Protein AF-A0A5S3SZK3-F1 (afdb_monomer_lite)

Radius of gyration: 22.11 Å; chains: 1; bounding box: 56×30×53 Å

Sequence (106 aa):
ANLKSPLSLIAADIAYRDVCRIKISGIDSVEAFRKIKSFIFKQLPVCDELLPTIRNSGVLPPSLRELDMQYCRGQATGEGWAMGEPVCLKEYRFLPIEDRAVYAGV

Foldseek 3Di:
DDPVDPVVVVVVVDDPPDDDDDDADDPCRVVVVVVVVCCVPPPVVVVDDDADPDDDPPDDDPVVVVVVFDWDWDDDRDPDPDDDTDTDTPDPDPPPPDDDDDPDDD

Secondary structure (DSSP, 8-state):
--TT-HHHHHTTTPPTT--------STTHHHHHHHHHHHHHHTGGGSSPPPP---------HHHHTTT--EEEPPP-SSSS-----EEE---------S-------

pLDDT: mean 75.02, std 18.23, range [34.47, 96.75]

Structure (mmCIF, N/CA/C/O backbone):
data_AF-A0A5S3SZK3-F1
#
_entry.id   AF-A0A5S3SZK3-F1
#
loop_
_atom_site.group_PDB
_atom_site.id
_atom_site.type_symbol
_atom_site.label_atom_id
_atom_site.label_alt_id
_atom_site.label_comp_id
_atom_site.label_asym_id
_atom_site.label_entity_id
_atom_site.label_seq_id
_atom_site.pdbx_PDB_ins_code
_atom_site.Cartn_x
_atom_site.Cartn_y
_atom_site.Cartn_z
_atom_site.occupancy
_atom_site.B_iso_or_equiv
_atom_site.auth_seq_id
_atom_site.auth_comp_id
_atom_site.auth_asym_id
_atom_site.auth_atom_id
_atom_site.pdbx_PDB_model_num
ATOM 1 N N . ALA A 1 1 ? 1.900 -2.242 13.724 1.00 82.81 1 ALA A N 1
ATOM 2 C CA . ALA A 1 1 ? 1.759 -0.850 13.253 1.00 82.81 1 ALA A CA 1
ATOM 3 C C . ALA A 1 1 ? 0.670 -0.109 14.021 1.00 82.81 1 ALA A C 1
ATOM 5 O O . ALA A 1 1 ? -0.303 -0.733 14.436 1.00 82.81 1 ALA A O 1
ATOM 6 N N . ASN A 1 2 ? 0.825 1.204 14.208 1.00 92.00 2 ASN A N 1
ATOM 7 C CA . ASN A 1 2 ? -0.222 2.088 14.718 1.00 92.00 2 ASN A CA 1
ATOM 8 C C . ASN A 1 2 ? -1.019 2.672 13.542 1.00 92.00 2 ASN A C 1
ATOM 10 O O . ASN A 1 2 ? -0.478 3.464 12.778 1.00 92.00 2 ASN A O 1
ATOM 14 N N . LEU A 1 3 ? -2.309 2.332 13.435 1.00 91.00 3 LEU A N 1
ATOM 15 C CA . LEU A 1 3 ? -3.177 2.769 12.330 1.00 91.00 3 LEU A CA 1
ATOM 16 C C . LEU A 1 3 ? -3.417 4.287 12.279 1.00 91.00 3 LEU A C 1
ATOM 18 O O . LEU A 1 3 ? -3.890 4.790 11.268 1.00 91.00 3 LEU A O 1
ATOM 22 N N . LYS A 1 4 ? -3.107 5.025 13.351 1.00 92.12 4 LYS A N 1
ATOM 23 C CA . LYS A 1 4 ? -3.191 6.495 13.366 1.00 92.12 4 LYS A CA 1
ATOM 24 C C . LYS A 1 4 ? -1.940 7.168 12.789 1.00 92.12 4 LYS A C 1
ATOM 26 O O . LYS A 1 4 ? -1.931 8.382 12.630 1.00 92.12 4 LYS A O 1
ATOM 31 N N . SER A 1 5 ? -0.875 6.405 12.530 1.00 95.81 5 SER A N 1
ATOM 32 C CA . SER A 1 5 ? 0.403 6.910 12.031 1.00 95.81 5 SER A CA 1
ATOM 33 C C . SER A 1 5 ? 0.635 6.430 10.594 1.00 95.81 5 SER A C 1
ATOM 35 O O . SER A 1 5 ? 0.828 5.229 10.390 1.00 95.81 5 SER A O 1
ATOM 37 N N . PRO A 1 6 ? 0.686 7.346 9.608 1.00 90.50 6 PRO A N 1
ATOM 38 C CA . PRO A 1 6 ? 0.982 6.992 8.221 1.00 90.50 6 PRO A CA 1
ATOM 39 C C . PRO A 1 6 ? 2.329 6.279 8.068 1.00 90.50 6 PRO A C 1
ATOM 41 O O . PRO A 1 6 ? 2.405 5.235 7.431 1.00 90.50 6 PRO A O 1
ATOM 44 N N . LEU A 1 7 ? 3.379 6.770 8.736 1.00 94.88 7 LEU A N 1
ATOM 45 C CA . LEU A 1 7 ? 4.703 6.140 8.676 1.00 94.88 7 LEU A CA 1
ATOM 46 C C . LEU A 1 7 ? 4.707 4.733 9.279 1.00 94.88 7 LEU A C 1
ATOM 48 O O . LEU A 1 7 ? 5.372 3.845 8.758 1.00 94.88 7 LEU A O 1
ATOM 52 N N . SER A 1 8 ? 3.943 4.502 10.352 1.00 95.50 8 SER A N 1
ATOM 53 C CA . SER A 1 8 ? 3.845 3.164 10.937 1.00 95.50 8 SER A CA 1
ATOM 54 C C . SER A 1 8 ? 3.104 2.182 10.029 1.00 95.50 8 SER A C 1
ATOM 56 O O . SER A 1 8 ? 3.404 0.994 10.088 1.00 95.50 8 SER A O 1
ATOM 58 N N . LEU A 1 9 ? 2.149 2.659 9.222 1.00 91.38 9 LEU A N 1
ATOM 59 C CA . LEU A 1 9 ? 1.464 1.854 8.210 1.00 91.38 9 LEU A CA 1
ATOM 60 C C . LEU A 1 9 ? 2.377 1.529 7.026 1.00 91.38 9 LEU A C 1
ATOM 62 O O . LEU A 1 9 ? 2.408 0.378 6.614 1.00 91.38 9 LEU A O 1
ATOM 66 N N . ILE A 1 10 ? 3.161 2.496 6.538 1.00 89.25 10 ILE A N 1
ATOM 67 C CA . ILE A 1 10 ? 4.149 2.260 5.471 1.00 89.25 10 ILE A CA 1
ATOM 68 C C . ILE A 1 10 ? 5.201 1.247 5.941 1.00 89.25 10 ILE A C 1
ATOM 70 O O . ILE A 1 10 ? 5.463 0.264 5.262 1.00 89.25 10 ILE A O 1
ATOM 74 N N . ALA A 1 11 ? 5.731 1.422 7.154 1.00 93.25 11 ALA A N 1
ATOM 75 C CA . ALA A 1 11 ? 6.692 0.492 7.749 1.00 93.25 11 ALA A CA 1
ATOM 76 C C . ALA A 1 11 ? 6.105 -0.897 8.068 1.00 93.25 11 ALA A C 1
ATOM 78 O O . ALA A 1 11 ? 6.851 -1.803 8.430 1.00 93.25 11 ALA A O 1
ATOM 79 N N . ALA A 1 12 ? 4.780 -1.061 7.998 1.00 92.31 12 ALA A N 1
ATOM 80 C CA . ALA A 1 12 ? 4.133 -2.357 8.165 1.00 92.31 12 ALA A CA 1
ATOM 81 C C . ALA A 1 12 ? 4.247 -3.241 6.919 1.00 92.31 12 ALA A C 1
ATOM 83 O O . ALA A 1 12 ? 3.965 -4.428 7.041 1.00 92.31 12 ALA A O 1
ATOM 84 N N . ASP A 1 13 ? 4.612 -2.650 5.773 1.00 91.81 13 ASP A N 1
ATOM 85 C CA . ASP A 1 13 ? 4.821 -3.322 4.487 1.00 91.81 13 ASP A CA 1
ATOM 86 C C . ASP A 1 13 ? 3.679 -4.285 4.119 1.00 91.81 13 ASP A C 1
ATOM 88 O O . ASP A 1 13 ? 3.876 -5.469 3.869 1.00 91.81 13 ASP A O 1
ATOM 92 N N . ILE A 1 14 ? 2.442 -3.775 4.184 1.00 89.75 14 ILE A N 1
ATOM 93 C CA . ILE A 1 14 ? 1.228 -4.560 3.928 1.00 89.75 14 ILE A CA 1
ATOM 94 C C . ILE A 1 14 ? 0.987 -4.621 2.418 1.00 89.75 14 ILE A C 1
ATOM 96 O O . ILE A 1 14 ? 0.700 -3.599 1.791 1.00 89.75 14 ILE A O 1
ATOM 100 N N . ALA A 1 15 ? 1.032 -5.823 1.851 1.00 87.31 15 ALA A N 1
ATOM 101 C CA . ALA A 1 15 ? 0.807 -6.076 0.436 1.00 87.31 15 ALA A CA 1
ATOM 102 C C . ALA A 1 15 ? -0.654 -6.449 0.116 1.00 87.31 15 ALA A C 1
ATOM 104 O O . ALA A 1 15 ? -1.485 -6.750 0.982 1.00 87.31 15 ALA A O 1
ATOM 105 N N . TYR A 1 16 ? -0.988 -6.451 -1.179 1.00 81.56 16 TYR A N 1
ATOM 106 C CA . TYR A 1 16 ? -2.291 -6.914 -1.653 1.00 81.56 16 TYR A CA 1
ATOM 107 C C . TYR A 1 16 ? -2.526 -8.380 -1.249 1.00 81.56 16 TYR A C 1
ATOM 109 O O . TYR A 1 16 ? -1.733 -9.253 -1.590 1.00 81.56 16 TYR A O 1
ATOM 117 N N . ARG A 1 17 ? -3.668 -8.640 -0.591 1.00 84.31 17 ARG A N 1
ATOM 118 C CA . ARG A 1 17 ? -4.105 -9.938 -0.019 1.00 84.31 17 ARG A CA 1
ATOM 119 C C . ARG A 1 17 ? -3.432 -10.371 1.281 1.00 84.31 17 ARG A C 1
ATOM 121 O O . ARG A 1 17 ? -3.709 -11.481 1.740 1.00 84.31 17 ARG A O 1
ATOM 128 N N . ASP A 1 18 ? -2.666 -9.502 1.925 1.00 90.62 18 ASP A N 1
ATOM 129 C CA . ASP A 1 18 ? -2.197 -9.795 3.273 1.00 90.62 18 ASP A CA 1
ATOM 130 C C . ASP A 1 18 ? -3.356 -9.895 4.268 1.00 90.62 18 ASP A C 1
ATOM 132 O O . ASP A 1 18 ? -4.318 -9.119 4.262 1.00 90.62 18 ASP A O 1
ATOM 136 N N . VAL A 1 19 ? -3.253 -10.877 5.163 1.00 92.88 19 VAL A N 1
ATOM 137 C CA . VAL A 1 19 ? -4.218 -11.061 6.245 1.00 92.88 19 VAL A CA 1
ATOM 138 C C . VAL A 1 19 ? -3.802 -10.189 7.423 1.00 92.88 19 VAL A C 1
ATOM 140 O O . VAL A 1 19 ? -2.870 -10.507 8.160 1.00 92.88 19 VAL A O 1
ATOM 143 N N . CYS A 1 20 ? -4.526 -9.093 7.641 1.00 90.50 20 CYS A N 1
ATOM 144 C CA . CYS A 1 20 ? -4.268 -8.180 8.751 1.00 90.50 20 CYS A CA 1
ATOM 145 C C . CYS A 1 20 ? -5.266 -8.366 9.901 1.00 90.50 20 CYS A C 1
ATOM 147 O O . CYS A 1 20 ? -6.462 -8.574 9.694 1.00 90.50 20 CYS A O 1
ATOM 149 N N . ARG A 1 21 ? -4.791 -8.194 11.143 1.00 93.38 21 ARG A N 1
ATOM 150 C CA . ARG A 1 21 ? -5.644 -8.106 12.338 1.00 93.38 21 ARG A CA 1
ATOM 151 C C . ARG A 1 21 ? -5.567 -6.710 12.942 1.00 93.38 21 ARG A C 1
ATOM 153 O O . ARG A 1 21 ? -4.501 -6.273 13.366 1.00 93.38 21 ARG A O 1
ATOM 160 N N . ILE A 1 22 ? -6.715 -6.049 13.057 1.00 92.81 22 ILE A N 1
ATOM 161 C CA . ILE A 1 22 ? -6.831 -4.727 13.679 1.00 92.81 22 ILE A CA 1
ATOM 162 C C . ILE A 1 22 ? -7.361 -4.897 15.105 1.00 92.81 22 ILE A C 1
ATOM 164 O O . ILE A 1 22 ? -8.402 -5.516 15.315 1.00 92.81 22 ILE A O 1
ATOM 168 N N . LYS A 1 23 ? -6.653 -4.331 16.089 1.00 94.75 23 LYS A N 1
ATOM 169 C CA . LYS A 1 23 ? -7.123 -4.223 17.476 1.00 94.75 23 LYS A CA 1
ATOM 170 C C . LYS A 1 23 ? -7.536 -2.779 17.744 1.00 94.75 23 LYS A C 1
ATOM 172 O O . LYS A 1 23 ? -6.744 -1.866 17.528 1.00 94.75 23 LYS A O 1
ATOM 177 N N . ILE A 1 24 ? -8.762 -2.590 18.222 1.00 95.25 24 ILE A N 1
ATOM 178 C CA . ILE A 1 24 ? -9.332 -1.281 18.557 1.00 95.25 24 ILE A CA 1
ATOM 179 C C . ILE A 1 24 ? -9.635 -1.277 20.054 1.00 95.25 24 ILE A C 1
ATOM 181 O O . ILE A 1 24 ? -10.135 -2.262 20.592 1.00 95.25 24 ILE A O 1
ATOM 185 N N . SER A 1 25 ? -9.311 -0.181 20.730 1.00 94.31 25 SER A N 1
ATOM 186 C CA . SER A 1 25 ? -9.522 -0.006 22.168 1.00 94.31 25 SER A CA 1
ATOM 187 C C . SER A 1 25 ? -9.918 1.434 22.458 1.00 94.31 25 SER A C 1
ATOM 189 O O . SER A 1 25 ? -9.336 2.346 21.875 1.00 94.31 25 SER A O 1
ATOM 191 N N . GLY A 1 26 ? -10.874 1.624 23.365 1.00 96.00 26 GLY A N 1
ATOM 192 C CA . GLY A 1 26 ? -11.433 2.932 23.703 1.00 96.00 26 GLY A CA 1
ATOM 193 C C . GLY A 1 26 ? -12.941 2.857 23.930 1.00 96.00 26 GLY A C 1
ATOM 194 O O . GLY A 1 26 ? -13.585 1.864 23.576 1.00 96.00 26 GLY A O 1
ATOM 195 N N . ILE A 1 27 ? -13.495 3.915 24.518 1.00 96.69 27 ILE A N 1
ATOM 196 C CA . ILE A 1 27 ? -14.935 4.050 24.797 1.00 96.69 27 ILE A CA 1
ATOM 197 C C . ILE A 1 27 ? -15.741 4.074 23.484 1.00 96.69 27 ILE A C 1
ATOM 199 O O . ILE A 1 27 ? -16.845 3.550 23.409 1.00 96.69 27 ILE A O 1
ATOM 203 N N . ASP A 1 28 ? -15.143 4.601 22.420 1.00 96.25 28 ASP A N 1
ATOM 204 C CA . ASP A 1 28 ? -15.690 4.743 21.070 1.00 96.25 28 ASP A CA 1
ATOM 205 C C . ASP A 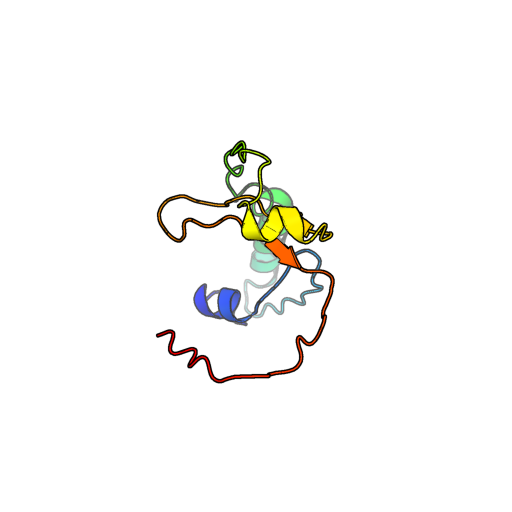1 28 ? -15.357 3.560 20.138 1.00 96.25 28 ASP A C 1
ATOM 207 O O . ASP A 1 28 ? -15.597 3.625 18.930 1.00 96.25 28 ASP A O 1
ATOM 211 N N . SER A 1 29 ? -14.812 2.460 20.670 1.00 95.62 29 SER A N 1
ATOM 212 C CA . SER A 1 29 ? -14.281 1.343 19.870 1.00 95.62 29 SER A CA 1
ATOM 213 C C . SER A 1 29 ? -15.286 0.739 18.882 1.00 95.62 29 SER A C 1
ATOM 215 O O . SER A 1 29 ? -14.912 0.390 17.760 1.00 95.62 29 SER A O 1
ATOM 217 N N . VAL A 1 30 ? -16.565 0.659 19.259 1.00 95.50 30 VAL A N 1
ATOM 218 C CA . VAL A 1 30 ? -17.647 0.142 18.404 1.00 95.50 30 VAL A CA 1
ATOM 219 C C . VAL A 1 30 ? -17.903 1.066 17.213 1.00 95.50 30 VAL A C 1
ATOM 221 O O . VAL A 1 30 ? -18.029 0.611 16.072 1.00 95.50 30 VAL A O 1
ATOM 224 N N . GLU A 1 31 ? -17.949 2.375 17.454 1.00 96.75 31 GLU A N 1
ATOM 225 C CA . GLU A 1 31 ? -18.158 3.359 16.396 1.00 96.75 31 GLU A CA 1
ATOM 226 C C . GLU A 1 31 ? -16.940 3.432 15.467 1.00 96.75 31 GLU A C 1
ATOM 228 O O . GLU A 1 31 ? -17.096 3.429 14.241 1.00 96.75 31 GLU A O 1
ATOM 233 N N . ALA A 1 32 ? -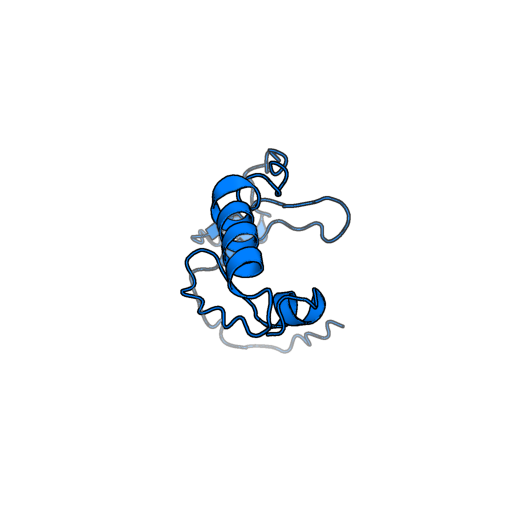15.733 3.418 16.039 1.00 95.44 32 ALA A N 1
ATOM 234 C CA . ALA A 1 32 ? -14.478 3.381 15.300 1.00 95.44 32 ALA A CA 1
ATOM 235 C C . ALA A 1 32 ? -14.395 2.143 14.395 1.00 95.44 32 ALA A C 1
ATOM 237 O O . ALA A 1 32 ? -14.094 2.275 13.209 1.00 95.44 32 ALA A O 1
ATOM 238 N N . PHE A 1 33 ? -14.748 0.956 14.904 1.00 95.81 33 PHE A N 1
ATOM 239 C CA . PHE A 1 33 ? -14.816 -0.266 14.099 1.00 95.81 33 PHE A CA 1
ATOM 240 C C . PHE A 1 33 ? -15.760 -0.106 12.905 1.00 95.81 33 PHE A C 1
ATOM 242 O O . PHE A 1 33 ? -15.390 -0.437 11.779 1.00 95.81 33 PHE A O 1
ATOM 249 N N . ARG A 1 34 ? -16.962 0.444 13.122 1.00 96.25 34 ARG A N 1
ATOM 250 C CA . ARG A 1 34 ? -17.948 0.645 12.052 1.00 96.25 34 ARG A CA 1
ATOM 251 C C . ARG A 1 34 ? -17.422 1.581 10.962 1.00 96.25 34 ARG A C 1
ATOM 253 O O . ARG A 1 34 ? -17.567 1.271 9.778 1.00 96.25 34 ARG A O 1
ATOM 260 N N . LYS A 1 35 ? -16.799 2.69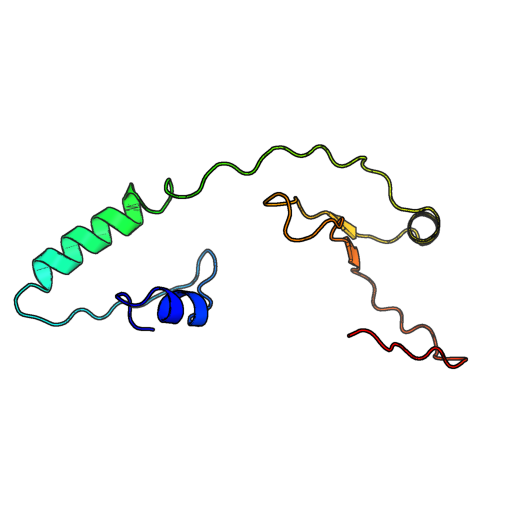8 11.349 1.00 95.88 35 LYS A N 1
ATOM 261 C CA . LYS A 1 35 ? -16.218 3.674 10.413 1.00 95.88 35 LYS A CA 1
ATOM 262 C C . LYS A 1 35 ? -15.045 3.077 9.634 1.00 95.88 35 LYS A C 1
ATOM 264 O O . LYS A 1 35 ? -15.055 3.136 8.409 1.00 95.88 35 LYS A O 1
ATOM 269 N N . ILE A 1 36 ? -14.098 2.433 10.320 1.00 94.56 36 ILE A N 1
ATOM 270 C CA . ILE A 1 36 ? -12.924 1.799 9.698 1.00 94.56 36 ILE A CA 1
ATOM 271 C C . ILE A 1 36 ? -13.354 0.696 8.732 1.00 94.56 36 ILE A C 1
ATOM 273 O O . ILE A 1 36 ? -12.899 0.664 7.592 1.00 94.56 36 ILE A O 1
ATOM 277 N N . LYS A 1 37 ? -14.286 -0.171 9.145 1.00 94.62 37 LYS A N 1
ATOM 278 C CA . LYS A 1 37 ? -14.835 -1.219 8.280 1.00 94.62 37 LYS A CA 1
ATOM 279 C C . LYS A 1 37 ? -15.455 -0.617 7.019 1.00 94.62 37 LYS A C 1
ATOM 281 O O . LYS A 1 37 ? -15.175 -1.078 5.919 1.00 94.62 37 LYS A O 1
ATOM 286 N N . SER A 1 38 ? -16.278 0.421 7.167 1.00 95.31 38 SER A N 1
ATOM 287 C CA . SER A 1 38 ? -16.888 1.087 6.015 1.00 95.31 38 SER A CA 1
ATOM 288 C C . SER A 1 38 ? -15.842 1.705 5.086 1.00 95.31 38 SER A C 1
ATOM 290 O O . SER A 1 38 ? -15.986 1.596 3.873 1.00 95.31 38 SER A O 1
ATOM 292 N 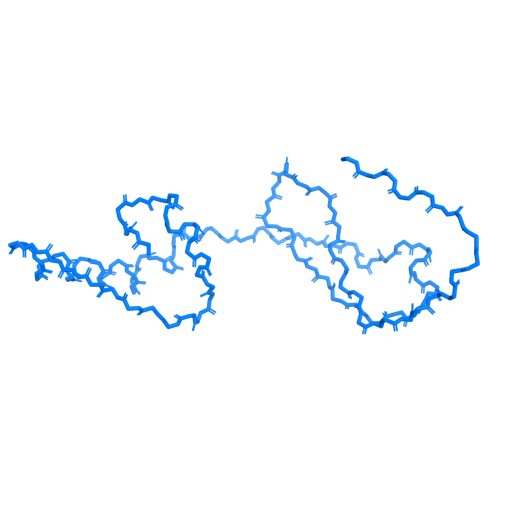N . PHE A 1 39 ? -14.801 2.331 5.634 1.00 93.06 39 PHE A N 1
ATOM 293 C CA . PHE A 1 39 ? -13.718 2.921 4.853 1.00 93.06 39 PHE A CA 1
ATOM 294 C C . PHE A 1 39 ? -12.959 1.861 4.043 1.00 93.06 39 PHE A C 1
ATOM 296 O O . PHE A 1 39 ? -12.887 1.973 2.823 1.00 93.06 39 PHE A O 1
ATOM 303 N N . ILE A 1 40 ? -12.484 0.792 4.694 1.00 91.31 40 ILE A N 1
ATOM 304 C CA . ILE A 1 40 ? -11.676 -0.263 4.057 1.00 91.31 40 ILE A CA 1
ATOM 305 C C . ILE A 1 40 ? -12.426 -0.937 2.903 1.00 91.31 40 ILE A C 1
ATOM 307 O O . ILE A 1 40 ? -11.835 -1.204 1.865 1.00 91.31 40 ILE A O 1
ATOM 311 N N . PHE A 1 41 ? -13.724 -1.210 3.061 1.00 91.06 41 PHE A N 1
ATOM 312 C CA . PHE A 1 41 ? -14.477 -1.946 2.041 1.00 91.06 41 PHE A CA 1
ATOM 313 C C . PHE A 1 41 ? -15.111 -1.069 0.960 1.00 91.06 41 PHE A C 1
ATOM 315 O O . PHE A 1 41 ? -15.429 -1.588 -0.105 1.00 91.06 41 PHE A O 1
ATOM 322 N N . LYS A 1 42 ? -15.352 0.223 1.223 1.00 92.69 42 LYS A N 1
ATOM 323 C CA . LYS A 1 42 ? -16.084 1.093 0.284 1.00 92.69 42 LYS A CA 1
ATOM 324 C C . LYS A 1 42 ? -15.257 2.229 -0.301 1.00 92.69 42 LYS A C 1
ATOM 326 O O . LYS A 1 42 ? -15.556 2.651 -1.407 1.00 92.69 42 LYS A O 1
ATOM 331 N N . GLN A 1 43 ? -14.298 2.761 0.452 1.00 91.62 43 GLN A N 1
ATOM 332 C CA . GLN A 1 43 ? -13.574 3.980 0.079 1.00 91.62 43 GLN A CA 1
ATOM 333 C C . GLN A 1 43 ? -12.138 3.669 -0.325 1.00 91.62 43 GLN A C 1
ATOM 335 O O . GLN A 1 43 ? -11.718 4.084 -1.394 1.00 91.62 43 GLN A O 1
ATOM 340 N N . LEU A 1 44 ? -11.423 2.865 0.466 1.00 87.88 44 LEU A N 1
ATOM 341 C CA . LEU A 1 44 ? -10.032 2.510 0.185 1.00 87.88 44 LEU A CA 1
ATOM 342 C C . LEU A 1 44 ? -9.808 1.933 -1.231 1.00 87.88 44 LEU A C 1
ATOM 344 O O . LEU A 1 44 ? -8.865 2.375 -1.875 1.00 87.88 44 LEU A O 1
ATOM 348 N N . PRO A 1 45 ? -10.663 1.036 -1.778 1.00 87.12 45 PRO A N 1
ATOM 349 C CA . PRO A 1 45 ? -10.443 0.470 -3.115 1.00 87.12 45 PRO A CA 1
ATOM 350 C C . PRO A 1 45 ? -10.543 1.481 -4.264 1.00 87.12 45 PRO A C 1
ATOM 352 O O . PRO A 1 45 ? -10.174 1.156 -5.385 1.00 87.12 45 PRO A O 1
ATOM 355 N N . VAL A 1 46 ? -11.099 2.666 -4.003 1.00 87.31 46 VAL A N 1
ATOM 356 C CA . VAL A 1 46 ? -11.270 3.745 -4.987 1.00 87.31 46 VAL A CA 1
ATOM 357 C C . VAL A 1 46 ? -10.438 4.980 -4.636 1.00 87.31 46 VAL A C 1
ATOM 359 O O . VAL A 1 46 ? -10.612 6.021 -5.261 1.00 87.31 46 VAL A O 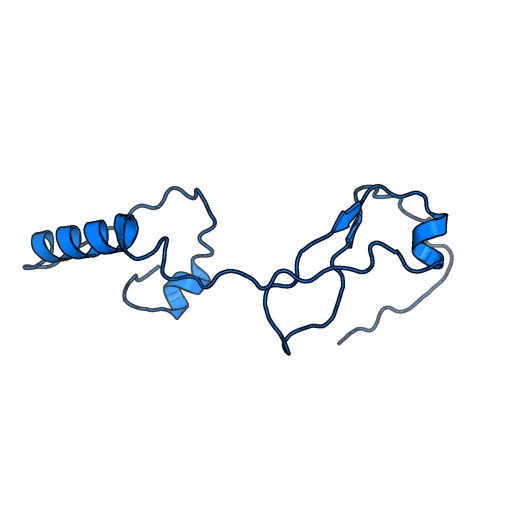1
ATOM 362 N N . CYS A 1 47 ? -9.575 4.895 -3.617 1.00 85.25 47 CYS A N 1
ATOM 363 C CA . CYS A 1 47 ? -8.691 5.995 -3.237 1.00 85.25 47 CYS A CA 1
ATOM 364 C C . CYS A 1 47 ? -7.518 6.165 -4.204 1.00 85.25 47 CYS A C 1
ATOM 366 O O . CYS A 1 47 ? -7.009 7.276 -4.323 1.00 85.25 47 CYS A O 1
ATOM 368 N N . ASP A 1 48 ? -7.097 5.088 -4.866 1.00 82.56 48 ASP A N 1
ATOM 369 C CA . ASP A 1 48 ? -5.990 5.135 -5.812 1.00 82.56 48 ASP A CA 1
ATOM 370 C C . ASP A 1 48 ? -6.470 5.629 -7.180 1.00 82.56 48 ASP A C 1
ATOM 372 O O . ASP A 1 48 ? -7.509 5.205 -7.696 1.00 82.56 48 ASP A O 1
ATOM 376 N N . GLU A 1 49 ? -5.693 6.524 -7.784 1.00 79.44 49 GLU A N 1
ATOM 377 C CA . GLU A 1 49 ? -5.916 6.953 -9.159 1.00 79.44 49 GLU A CA 1
ATOM 378 C C . GLU A 1 49 ? -5.535 5.836 -10.136 1.00 79.44 49 GLU A C 1
ATOM 380 O O . GLU A 1 49 ? -4.639 5.023 -9.887 1.00 79.44 49 GLU A O 1
ATOM 385 N N . LEU A 1 50 ? -6.216 5.796 -11.284 1.00 75.19 50 LEU A N 1
ATOM 386 C CA . LEU A 1 50 ? -5.835 4.876 -12.348 1.00 75.19 50 LEU A CA 1
ATOM 387 C C . LEU A 1 50 ? -4.430 5.220 -12.831 1.00 75.19 50 LEU A C 1
ATOM 389 O O . LEU A 1 50 ? -4.150 6.361 -13.200 1.00 75.19 50 LEU A O 1
ATOM 393 N N . LEU A 1 51 ? -3.570 4.205 -12.890 1.00 71.75 51 LEU A N 1
ATOM 394 C CA . LEU A 1 51 ? -2.250 4.377 -13.471 1.00 71.75 51 LEU A CA 1
ATOM 395 C C . LEU A 1 51 ? -2.385 4.803 -14.940 1.00 71.75 51 LEU A C 1
ATOM 397 O O . LEU A 1 51 ? -3.168 4.198 -15.688 1.00 71.75 51 LEU A O 1
ATOM 401 N N . PRO A 1 52 ? -1.612 5.805 -15.387 1.00 71.00 52 PRO A N 1
ATOM 402 C CA . PRO A 1 52 ? -1.610 6.196 -16.783 1.00 71.00 52 PRO A CA 1
ATOM 403 C C . PRO A 1 52 ? -1.225 4.998 -17.655 1.00 71.00 52 PRO A C 1
ATOM 405 O O . PRO A 1 52 ? -0.319 4.214 -17.351 1.00 71.00 52 PRO A O 1
ATOM 408 N N . THR A 1 53 ? -1.941 4.837 -18.767 1.00 67.50 53 THR A N 1
ATOM 409 C CA . THR A 1 53 ? -1.624 3.794 -19.745 1.00 67.50 53 THR A CA 1
ATOM 410 C C . THR A 1 53 ? -0.414 4.241 -20.556 1.00 67.50 53 THR A C 1
ATOM 412 O O . THR A 1 53 ? -0.545 4.890 -21.592 1.00 67.50 53 THR A O 1
ATOM 415 N N . ILE A 1 54 ? 0.779 3.911 -20.074 1.00 68.62 54 ILE A N 1
ATOM 416 C CA . ILE A 1 54 ? 2.024 4.199 -20.783 1.00 68.62 54 ILE A CA 1
ATOM 417 C C . ILE A 1 54 ? 2.264 3.078 -21.795 1.00 68.62 54 ILE A C 1
ATOM 419 O O . ILE A 1 54 ? 2.383 1.904 -21.441 1.00 68.62 54 ILE A O 1
ATOM 423 N N . ARG A 1 55 ? 2.318 3.437 -23.083 1.00 63.06 55 ARG A N 1
ATOM 424 C CA . ARG A 1 55 ? 2.719 2.510 -24.145 1.00 63.06 55 ARG A CA 1
ATOM 425 C C . ARG A 1 55 ? 4.238 2.401 -24.154 1.00 63.06 55 ARG A C 1
ATOM 427 O O . ARG A 1 55 ? 4.919 3.262 -24.703 1.00 63.06 55 ARG A O 1
ATOM 434 N N . ASN A 1 56 ? 4.754 1.327 -23.570 1.00 67.19 56 ASN A N 1
ATOM 435 C CA . ASN A 1 56 ? 6.158 0.968 -23.733 1.00 67.19 56 ASN A CA 1
ATOM 436 C C . ASN A 1 56 ? 6.436 0.633 -25.207 1.00 67.19 56 ASN A C 1
ATOM 438 O O . ASN A 1 56 ? 5.592 0.045 -25.887 1.00 67.19 56 ASN A O 1
ATOM 442 N N . SER A 1 57 ? 7.630 0.976 -25.697 1.00 70.12 57 SER A N 1
ATOM 443 C CA . SER A 1 57 ? 8.038 0.753 -27.094 1.00 70.12 57 SER A CA 1
ATOM 444 C C . SER A 1 57 ? 8.047 -0.726 -27.497 1.00 70.12 57 SER A C 1
ATOM 446 O O . SER A 1 57 ? 8.073 -1.037 -28.684 1.00 70.12 57 SER A O 1
ATOM 448 N N . GLY A 1 58 ? 8.037 -1.647 -26.526 1.00 68.94 58 GLY A N 1
ATOM 449 C CA . GLY A 1 58 ? 8.057 -3.087 -26.777 1.00 68.94 58 GLY A CA 1
ATOM 450 C C . GLY A 1 58 ? 9.430 -3.605 -27.208 1.00 68.94 58 GLY A C 1
ATOM 451 O O . GLY A 1 58 ? 9.589 -4.796 -27.460 1.00 68.94 58 GLY A O 1
ATOM 452 N N . VAL A 1 59 ? 10.458 -2.754 -27.240 1.00 74.94 59 VAL A N 1
ATOM 453 C CA . VAL A 1 59 ? 11.764 -3.083 -27.815 1.00 74.94 59 VAL A CA 1
ATOM 454 C C . VAL A 1 59 ? 12.846 -3.042 -26.742 1.00 74.94 59 VAL A C 1
ATOM 456 O O . VAL A 1 59 ? 13.056 -2.011 -26.116 1.00 74.94 59 VAL A O 1
ATOM 459 N N . LEU A 1 60 ? 13.543 -4.166 -26.543 1.00 75.38 60 LEU A N 1
ATOM 460 C CA . LEU A 1 60 ? 14.728 -4.206 -25.685 1.00 75.38 60 LEU A CA 1
ATOM 461 C C . LEU A 1 60 ? 15.933 -3.525 -26.368 1.00 75.38 60 LEU A C 1
ATOM 463 O O . LEU A 1 60 ? 16.048 -3.590 -27.607 1.00 75.38 60 LEU A O 1
ATOM 467 N N . PRO A 1 61 ? 16.863 -2.942 -25.584 1.00 77.69 61 PRO A N 1
ATOM 468 C CA . PRO A 1 61 ? 18.178 -2.533 -26.070 1.00 77.69 61 PRO A CA 1
ATOM 469 C C . PRO A 1 61 ? 18.888 -3.680 -26.809 1.00 77.69 61 PRO A C 1
ATOM 471 O O . PRO A 1 61 ? 18.695 -4.840 -26.431 1.00 77.69 61 PRO A O 1
ATOM 474 N N . PRO A 1 62 ? 19.714 -3.396 -27.835 1.00 78.56 62 PRO A N 1
ATOM 475 C CA . PRO A 1 62 ? 20.375 -4.430 -28.638 1.00 78.56 62 PRO A CA 1
ATOM 476 C C . PRO A 1 62 ? 21.111 -5.486 -27.802 1.00 78.56 62 PRO A C 1
ATOM 478 O O . PRO A 1 62 ? 20.880 -6.675 -27.995 1.00 78.56 62 PRO A O 1
ATOM 481 N N . SER A 1 63 ? 21.867 -5.051 -26.789 1.00 78.06 63 SER A N 1
ATOM 482 C CA . SER A 1 63 ? 22.623 -5.924 -25.881 1.00 78.06 63 SER A CA 1
ATOM 483 C C . SER A 1 63 ? 21.769 -6.937 -25.115 1.00 78.06 63 SER A C 1
ATOM 485 O O . SER A 1 63 ? 22.257 -8.008 -24.777 1.00 78.06 63 SER A O 1
ATOM 487 N N . LEU A 1 64 ? 20.499 -6.622 -24.836 1.00 75.31 64 LEU A N 1
ATOM 488 C CA . LEU A 1 64 ? 19.568 -7.538 -24.169 1.00 75.31 64 LEU A CA 1
ATOM 489 C C . LEU A 1 64 ? 18.743 -8.360 -25.162 1.00 75.31 64 LEU A C 1
ATOM 491 O O . LEU A 1 64 ? 18.287 -9.450 -24.828 1.00 75.31 64 LEU A O 1
ATOM 495 N N . ARG A 1 65 ? 18.544 -7.853 -26.382 1.00 79.81 65 ARG A N 1
ATOM 496 C CA . ARG A 1 65 ? 17.804 -8.558 -27.436 1.00 79.81 65 ARG A CA 1
ATOM 497 C C . ARG A 1 65 ? 18.553 -9.795 -27.926 1.00 79.81 65 ARG A C 1
ATOM 499 O O . ARG A 1 65 ? 17.919 -10.792 -28.241 1.00 79.81 65 ARG A O 1
ATOM 506 N N . GLU A 1 66 ? 19.880 -9.728 -27.968 1.00 79.31 66 GLU A N 1
ATOM 507 C CA . GLU A 1 66 ? 20.751 -10.830 -28.400 1.00 79.31 66 GLU A CA 1
ATOM 508 C C . GLU A 1 66 ? 20.767 -12.016 -27.426 1.00 79.31 66 GLU A C 1
ATOM 510 O O . GLU A 1 66 ? 21.135 -13.121 -27.813 1.00 79.31 66 GLU A O 1
ATOM 515 N N . LEU A 1 67 ? 20.345 -11.808 -26.176 1.00 79.00 67 LEU A N 1
ATOM 516 C CA . LEU A 1 67 ? 20.398 -12.827 -25.127 1.00 79.00 67 LEU A CA 1
ATOM 517 C C . LEU A 1 67 ? 19.183 -13.773 -25.115 1.00 79.00 67 LEU A C 1
ATOM 519 O O . LEU A 1 67 ? 19.165 -14.696 -24.306 1.00 79.00 67 LEU A O 1
ATOM 523 N N . ASP A 1 68 ? 18.174 -13.533 -25.965 1.00 71.06 68 ASP A N 1
ATOM 524 C CA . ASP A 1 68 ? 16.924 -14.316 -26.077 1.00 71.06 68 ASP A CA 1
ATOM 525 C C . ASP A 1 68 ? 16.287 -14.683 -24.717 1.00 71.06 68 ASP A C 1
ATOM 527 O O . ASP A 1 68 ? 15.807 -15.790 -24.475 1.00 71.06 68 ASP A O 1
ATOM 531 N N . MET A 1 69 ? 16.335 -13.745 -23.769 1.00 72.00 69 MET A N 1
ATOM 532 C CA . MET A 1 69 ? 15.920 -13.998 -22.391 1.00 72.00 69 MET A CA 1
ATOM 533 C C . MET A 1 69 ? 14.406 -13.893 -22.233 1.00 72.00 69 MET A C 1
ATOM 535 O O . MET A 1 69 ? 13.767 -12.992 -22.779 1.00 72.00 69 MET A O 1
ATOM 539 N N . GLN A 1 70 ? 13.831 -14.735 -21.372 1.00 69.75 70 GLN A N 1
ATOM 540 C CA . GLN A 1 70 ? 12.484 -14.483 -20.865 1.00 69.75 70 GLN A CA 1
ATOM 541 C C . GLN A 1 70 ? 12.500 -13.316 -19.878 1.00 69.75 70 GLN A C 1
ATOM 543 O O . GLN A 1 70 ? 13.261 -13.328 -18.905 1.00 69.75 70 GLN A O 1
ATOM 548 N N . TYR A 1 71 ? 11.620 -12.341 -20.101 1.00 69.19 71 TYR A N 1
ATOM 549 C CA . TYR A 1 71 ? 11.503 -11.169 -19.245 1.00 69.19 71 TYR A CA 1
ATOM 550 C C . TYR A 1 71 ? 10.051 -10.770 -18.975 1.00 69.19 71 TYR A C 1
ATOM 552 O O . TYR A 1 71 ? 9.154 -10.996 -19.789 1.00 69.19 71 TYR A O 1
ATOM 560 N N . CYS A 1 72 ? 9.839 -10.116 -17.833 1.00 65.25 72 CYS A N 1
ATOM 561 C CA . CYS A 1 72 ? 8.603 -9.400 -17.518 1.00 65.25 72 CYS A CA 1
ATOM 562 C C . CYS A 1 72 ? 8.861 -7.894 -17.625 1.00 65.25 72 CYS A C 1
ATOM 564 O O . CYS A 1 72 ? 9.888 -7.427 -17.132 1.00 65.25 72 CYS A O 1
ATOM 566 N N . ARG A 1 73 ? 7.934 -7.146 -18.236 1.00 69.62 73 ARG A N 1
ATOM 567 C CA . ARG A 1 73 ? 7.946 -5.675 -18.231 1.00 69.62 73 ARG A CA 1
ATOM 568 C C . ARG A 1 73 ? 7.025 -5.170 -17.134 1.00 69.62 73 ARG A C 1
ATOM 570 O O . ARG A 1 73 ? 5.865 -5.574 -17.076 1.00 69.62 73 ARG A O 1
ATOM 577 N N . GLY A 1 74 ? 7.528 -4.279 -16.294 1.00 66.25 74 GLY A N 1
ATOM 578 C CA . GLY A 1 74 ? 6.672 -3.499 -15.404 1.00 66.25 74 GLY A CA 1
ATOM 579 C C . GLY A 1 74 ? 6.051 -2.296 -16.116 1.00 66.25 74 GLY A C 1
ATOM 580 O O . GLY A 1 74 ? 6.484 -1.877 -17.192 1.00 66.25 74 GLY A O 1
ATOM 581 N N . GLN A 1 75 ? 5.019 -1.742 -15.492 1.00 68.00 75 GLN A N 1
ATOM 582 C CA . GLN A 1 75 ? 4.369 -0.505 -15.908 1.00 68.00 75 GLN A CA 1
ATOM 583 C C . GLN A 1 75 ? 4.841 0.621 -14.989 1.00 68.00 75 GLN A C 1
ATOM 585 O O . GLN A 1 75 ? 4.856 0.453 -13.770 1.00 68.00 75 GLN A O 1
ATOM 590 N N . ALA A 1 76 ? 5.231 1.756 -15.568 1.00 67.44 76 ALA A N 1
ATOM 591 C CA . ALA A 1 76 ? 5.561 2.933 -14.776 1.00 67.44 76 ALA A CA 1
ATOM 592 C C . ALA A 1 76 ? 4.303 3.448 -14.058 1.00 67.44 76 ALA A C 1
ATOM 594 O O . ALA A 1 76 ? 3.235 3.560 -14.661 1.00 67.44 76 ALA A O 1
ATOM 595 N N . THR A 1 77 ? 4.438 3.732 -12.763 1.00 65.75 77 THR A N 1
ATOM 596 C CA . THR A 1 77 ? 3.321 4.110 -11.886 1.00 65.75 77 THR A CA 1
ATOM 597 C C . THR A 1 77 ? 3.262 5.610 -11.568 1.00 65.75 77 THR A C 1
ATOM 599 O O . THR A 1 77 ? 2.335 6.046 -10.896 1.00 65.75 77 THR A O 1
ATOM 602 N N . GLY A 1 78 ? 4.208 6.414 -12.074 1.00 61.97 78 GLY A N 1
ATOM 603 C CA . GLY A 1 78 ? 4.244 7.870 -11.900 1.00 61.97 78 GLY A CA 1
ATOM 604 C C . GLY A 1 78 ? 5.381 8.543 -12.680 1.00 61.97 78 GLY A C 1
ATOM 605 O O . GLY A 1 78 ? 6.291 7.870 -13.166 1.00 61.97 78 GLY A O 1
ATOM 606 N N . GLU A 1 79 ? 5.329 9.871 -12.806 1.00 58.06 79 GLU A N 1
ATOM 607 C CA . GLU A 1 79 ? 6.349 10.686 -13.486 1.00 58.06 79 GLU A CA 1
ATOM 608 C C . GLU A 1 79 ? 7.347 11.295 -12.489 1.00 58.06 79 GLU A C 1
ATOM 610 O O . GLU A 1 79 ? 6.969 11.702 -11.394 1.00 58.06 79 GLU A O 1
ATOM 615 N N . GLY A 1 80 ? 8.623 11.402 -12.872 1.00 59.03 80 GLY A N 1
ATOM 616 C CA . GLY A 1 80 ? 9.603 12.250 -12.174 1.00 59.03 80 GLY A CA 1
ATOM 617 C C . GLY A 1 80 ? 10.376 11.625 -11.005 1.00 59.03 80 GLY A C 1
ATOM 618 O O . GLY A 1 80 ? 11.228 12.303 -10.441 1.00 59.03 80 GLY A O 1
ATOM 619 N N . TRP A 1 81 ? 10.141 10.353 -10.662 1.00 54.38 81 TRP A N 1
ATOM 620 C CA . TRP A 1 81 ? 10.854 9.676 -9.559 1.00 54.38 81 TRP A CA 1
ATOM 621 C C . TRP A 1 81 ? 11.933 8.705 -10.050 1.00 54.38 81 TRP A C 1
ATOM 623 O O . TRP A 1 81 ? 13.002 8.616 -9.454 1.00 54.38 81 TRP A O 1
ATOM 633 N N . ALA A 1 82 ? 11.683 8.008 -11.161 1.00 52.62 82 ALA A N 1
ATOM 634 C CA . ALA A 1 82 ? 12.652 7.153 -11.840 1.00 52.62 82 ALA A CA 1
ATOM 635 C C . ALA A 1 82 ? 12.206 6.925 -13.292 1.00 52.62 82 ALA A C 1
ATOM 637 O O . ALA A 1 82 ? 11.045 6.604 -13.540 1.00 52.62 82 ALA A O 1
ATOM 638 N N . MET A 1 83 ? 13.118 7.079 -14.256 1.00 53.50 83 MET A N 1
ATOM 639 C CA . MET A 1 83 ? 12.897 6.662 -15.644 1.00 53.50 83 MET A CA 1
ATOM 640 C C . MET A 1 83 ? 13.672 5.372 -15.885 1.00 53.50 83 MET A C 1
ATOM 642 O O . MET A 1 83 ? 14.900 5.367 -15.867 1.00 53.50 83 MET A O 1
ATOM 646 N N . GLY A 1 84 ? 12.957 4.277 -16.104 1.00 56.59 84 GLY A N 1
ATOM 647 C CA . GLY A 1 84 ? 13.555 2.991 -16.423 1.00 56.59 84 GLY A CA 1
ATOM 648 C C . GLY A 1 84 ? 12.479 1.983 -16.784 1.00 56.59 84 GLY A C 1
ATOM 649 O O . GLY A 1 84 ? 11.378 2.019 -16.240 1.00 56.59 84 GLY A O 1
ATOM 650 N N . GLU A 1 85 ? 12.786 1.093 -17.720 1.00 59.19 85 GLU A N 1
ATOM 651 C CA . GLU A 1 85 ? 11.937 -0.056 -18.003 1.00 59.19 85 GLU A CA 1
ATOM 652 C C . GLU A 1 85 ? 12.371 -1.195 -17.068 1.00 59.19 85 GLU A C 1
ATOM 654 O O . GLU A 1 85 ? 13.482 -1.704 -17.224 1.00 59.19 85 GLU A O 1
ATOM 659 N N . PRO A 1 86 ? 11.568 -1.580 -16.057 1.00 55.34 86 PRO A N 1
ATOM 660 C CA . PRO A 1 86 ? 11.932 -2.690 -15.189 1.00 55.34 86 PRO A CA 1
ATOM 661 C C . PRO A 1 86 ? 11.842 -3.991 -15.989 1.00 55.34 86 PRO A C 1
ATOM 663 O O . PRO A 1 86 ? 10.782 -4.349 -16.511 1.00 55.34 86 PRO A O 1
ATOM 666 N N . VAL A 1 87 ? 12.973 -4.688 -16.078 1.00 57.66 87 VAL A N 1
ATOM 667 C CA . VAL A 1 87 ? 13.117 -5.978 -16.756 1.00 57.66 87 VAL A CA 1
ATOM 668 C C . VAL A 1 87 ? 13.454 -7.024 -15.697 1.00 57.66 87 VAL A C 1
ATOM 670 O O . VAL A 1 87 ? 14.529 -6.988 -15.103 1.00 57.66 87 VAL A O 1
ATOM 673 N N . CYS A 1 88 ? 12.540 -7.962 -15.437 1.00 56.84 88 CYS A N 1
ATOM 674 C CA . CYS A 1 88 ? 12.829 -9.097 -14.556 1.00 56.84 88 CYS A CA 1
ATOM 675 C C . CYS A 1 88 ? 13.529 -10.203 -15.352 1.00 56.84 88 CYS A C 1
ATOM 677 O O . CYS A 1 88 ? 12.918 -10.777 -16.251 1.00 56.84 88 CYS A O 1
ATOM 679 N N . LEU A 1 89 ? 14.780 -10.520 -15.012 1.00 59.47 89 LEU A N 1
ATOM 680 C CA . LEU A 1 89 ? 15.541 -11.606 -15.635 1.00 59.47 89 LEU A CA 1
ATOM 681 C C . LEU A 1 89 ? 15.234 -12.923 -14.909 1.00 59.47 89 LEU A C 1
ATOM 683 O O . LEU A 1 89 ? 15.427 -13.026 -13.699 1.00 59.47 89 LEU A O 1
ATOM 687 N N . LYS A 1 90 ? 14.731 -13.926 -15.636 1.00 52.53 90 LYS A N 1
ATOM 688 C CA . LYS A 1 90 ? 14.345 -15.228 -15.059 1.00 52.53 90 LYS A CA 1
ATOM 689 C C . LYS A 1 90 ? 15.476 -16.266 -15.063 1.00 52.53 90 LYS A C 1
ATOM 691 O O . LYS A 1 90 ? 15.343 -17.306 -14.425 1.00 52.53 90 LYS A O 1
ATOM 696 N N . GLU A 1 91 ? 16.581 -15.988 -15.756 1.00 53.66 91 GLU A N 1
ATOM 697 C CA . GLU A 1 91 ? 17.752 -16.867 -15.814 1.00 53.66 91 GLU A CA 1
ATOM 698 C C . GLU A 1 91 ? 18.908 -16.304 -14.982 1.00 53.66 91 GLU A C 1
ATOM 700 O O . GLU A 1 91 ? 19.528 -15.307 -15.345 1.00 53.66 91 GLU A O 1
ATOM 705 N N . TYR A 1 92 ? 19.239 -16.988 -13.885 1.00 50.44 92 TYR A N 1
ATOM 706 C CA . TYR A 1 92 ? 20.542 -16.857 -13.239 1.00 50.44 92 TYR A CA 1
ATOM 707 C C . TYR A 1 92 ? 21.543 -17.740 -13.991 1.00 50.44 92 TYR A C 1
ATOM 709 O O . TYR A 1 92 ? 21.720 -18.910 -13.658 1.00 50.44 92 TYR A O 1
ATOM 717 N N . ARG A 1 93 ? 22.217 -17.197 -15.009 1.00 51.09 93 ARG A N 1
ATOM 718 C CA . ARG A 1 93 ? 23.513 -17.749 -15.423 1.00 51.09 93 ARG A CA 1
ATOM 719 C C . ARG A 1 93 ? 24.581 -16.982 -14.671 1.00 51.09 93 ARG A C 1
ATOM 721 O O . ARG A 1 93 ? 24.771 -15.794 -14.911 1.00 51.09 93 ARG A O 1
ATOM 728 N N . PHE A 1 94 ? 25.268 -17.658 -13.755 1.00 47.28 94 PHE A N 1
ATOM 729 C CA . PHE A 1 94 ? 26.562 -17.179 -13.295 1.00 47.28 94 PHE A CA 1
ATOM 730 C C . PHE A 1 94 ? 27.455 -17.100 -14.533 1.00 47.28 94 PHE A C 1
ATOM 732 O O . PHE A 1 94 ? 27.884 -18.130 -15.050 1.00 47.28 94 PHE A O 1
ATOM 739 N N . LEU A 1 95 ? 27.682 -15.893 -15.051 1.00 48.00 95 LEU A N 1
ATOM 740 C CA . LEU A 1 95 ? 28.830 -15.690 -15.917 1.00 48.00 95 LEU A CA 1
ATOM 741 C C . LEU A 1 95 ? 30.052 -15.977 -15.035 1.00 48.00 95 LEU A C 1
ATOM 743 O O . LEU A 1 95 ? 30.126 -15.414 -13.935 1.00 48.00 95 LEU A O 1
ATOM 747 N N . PRO A 1 96 ? 30.951 -16.895 -15.431 1.00 43.38 96 PRO A N 1
ATOM 748 C CA . PRO A 1 96 ? 32.191 -17.079 -14.699 1.00 43.38 96 PRO A CA 1
ATOM 749 C C . PRO A 1 96 ? 32.863 -15.710 -14.609 1.00 43.38 96 PRO A C 1
ATOM 751 O O . PRO A 1 96 ? 33.004 -15.016 -15.615 1.00 43.38 96 PRO A O 1
ATOM 754 N N . ILE A 1 97 ? 33.175 -15.287 -13.383 1.00 47.69 97 ILE A N 1
ATOM 755 C CA . ILE A 1 97 ? 33.885 -14.035 -13.130 1.00 47.69 97 ILE A CA 1
ATOM 756 C C . ILE A 1 97 ? 35.309 -14.247 -13.640 1.00 47.69 97 ILE A C 1
ATOM 758 O O . ILE A 1 97 ? 36.195 -14.655 -12.894 1.00 47.69 97 ILE A O 1
ATOM 762 N N . GLU A 1 98 ? 35.511 -13.997 -14.924 1.00 50.78 98 GLU A N 1
ATOM 763 C CA . GLU A 1 98 ? 36.816 -13.702 -15.482 1.00 50.78 98 GLU A CA 1
ATOM 764 C C . GLU A 1 98 ? 36.838 -12.193 -15.739 1.00 50.78 98 GLU A C 1
ATOM 766 O O . GLU A 1 98 ? 36.119 -11.663 -16.579 1.00 50.78 98 GLU A O 1
ATOM 771 N N . ASP A 1 99 ? 37.636 -11.522 -14.910 1.00 45.69 99 ASP A N 1
ATOM 772 C CA . ASP A 1 99 ? 38.023 -10.113 -14.953 1.00 45.69 99 ASP A CA 1
ATOM 773 C C . ASP A 1 99 ? 37.078 -9.025 -14.401 1.00 45.69 99 ASP A C 1
ATOM 775 O O . ASP A 1 99 ? 36.193 -8.472 -15.045 1.00 45.69 99 ASP A O 1
ATOM 779 N N . ARG A 1 100 ? 37.411 -8.638 -13.158 1.00 46.44 100 ARG A N 1
ATOM 780 C CA . ARG A 1 100 ? 37.565 -7.254 -12.666 1.00 46.44 100 ARG A CA 1
ATOM 781 C C . ARG A 1 100 ? 36.758 -6.173 -13.409 1.00 46.44 100 ARG A C 1
ATOM 783 O O . ARG A 1 100 ? 37.315 -5.393 -14.177 1.00 46.44 100 ARG A O 1
ATOM 790 N N . ALA A 1 101 ? 35.504 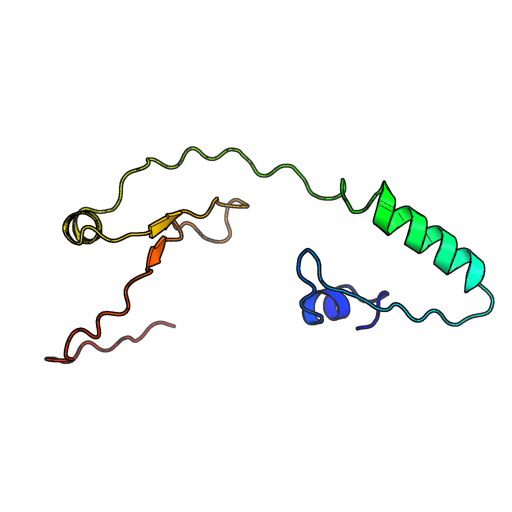-5.987 -13.013 1.00 39.56 101 ALA A N 1
ATOM 791 C CA . ALA A 1 101 ? 34.838 -4.695 -13.141 1.00 39.56 101 ALA A CA 1
ATOM 792 C C . ALA A 1 101 ? 34.265 -4.284 -11.781 1.00 39.56 101 ALA A C 1
ATOM 794 O O . ALA A 1 101 ? 33.388 -4.933 -11.215 1.00 39.56 101 ALA A O 1
ATOM 795 N N . VAL A 1 102 ? 34.837 -3.214 -11.236 1.00 41.06 102 VAL A N 1
ATOM 796 C CA . VAL A 1 102 ? 34.415 -2.546 -10.007 1.00 41.06 102 VAL A CA 1
ATOM 797 C C . VAL A 1 102 ? 33.006 -1.992 -10.222 1.00 41.06 102 VAL A C 1
ATOM 799 O O . VAL A 1 102 ? 32.835 -1.009 -10.937 1.00 41.06 102 VAL A O 1
ATOM 802 N N . TYR A 1 103 ? 31.996 -2.593 -9.592 1.00 39.03 103 TYR A N 1
ATOM 803 C CA . TYR A 1 103 ? 30.708 -1.930 -9.399 1.00 39.03 103 TYR A CA 1
ATOM 804 C C . TYR A 1 103 ? 30.833 -0.983 -8.203 1.00 39.03 103 TYR A C 1
ATOM 806 O O . TYR A 1 103 ? 30.641 -1.375 -7.055 1.00 39.03 103 TYR A O 1
ATOM 814 N N . ALA A 1 104 ? 31.191 0.269 -8.480 1.00 39.94 104 ALA A N 1
ATOM 815 C CA . ALA A 1 104 ? 30.918 1.382 -7.585 1.00 39.94 104 ALA A CA 1
ATOM 816 C C . ALA A 1 104 ? 29.655 2.078 -8.104 1.00 39.94 104 ALA A C 1
ATOM 818 O O . ALA A 1 104 ? 29.699 2.780 -9.111 1.00 39.94 104 ALA A O 1
ATOM 819 N N . GLY A 1 105 ? 28.528 1.833 -7.443 1.00 36.16 105 GLY A N 1
ATOM 820 C CA . GLY A 1 105 ? 27.309 2.616 -7.598 1.00 36.16 105 GLY A CA 1
ATOM 821 C C . GLY A 1 105 ? 26.918 3.138 -6.224 1.00 36.16 105 GLY A C 1
ATOM 822 O O . GLY A 1 105 ? 26.560 2.341 -5.358 1.00 36.16 105 GLY A O 1
ATOM 823 N N . VAL A 1 106 ? 27.073 4.448 -6.033 1.00 34.47 106 VAL A N 1
ATOM 824 C CA . VAL A 1 106 ? 26.367 5.233 -5.010 1.00 34.47 106 VAL A CA 1
ATOM 825 C C . VAL A 1 106 ? 25.087 5.736 -5.656 1.00 34.47 106 VAL A C 1
ATOM 827 O O . VAL A 1 106 ? 25.182 6.151 -6.835 1.00 34.47 106 VAL A O 1
#